Protein AF-A0A1G6KXK1-F1 (afdb_monomer_lite)

Radius of gyration: 16.52 Å; chains: 1; bounding box: 43×28×45 Å

Sequence (69 aa):
MEVNRDVTRRDILYGVLKRMDEVIDSISNTVSTKDFLVRDIIYDLDRLEEAKLALVAVLEDMQQEESKN

Organism: NCBI:txid40841

Foldseek 3Di:
DPPPDPCDPLNVLVVVLVVLVVVLVVLVVVLVVDPPPNPVSVVVSVVSVVVSVVSVVVSVVVVVVVVVD

Secondary structure (DSSP, 8-state):
--------HHHHHHHHHHHHHHHHHHHHHHHTT-TTSHHHHHHHHHHHHHHHHHHHHHHHHHHHHHHH-

pLDDT: mean 82.43, std 12.42, range [45.16, 93.88]

Structure (mmCIF, N/CA/C/O backbone):
data_AF-A0A1G6KXK1-F1
#
_entry.id   AF-A0A1G6KXK1-F1
#
loop_
_atom_site.group_PDB
_atom_site.id
_atom_site.type_symbol
_atom_site.label_atom_id
_atom_site.label_alt_id
_atom_site.label_comp_id
_atom_site.label_asym_id
_atom_site.label_entity_id
_atom_site.label_seq_id
_atom_site.pdbx_PDB_ins_code
_atom_site.Cartn_x
_atom_site.Cartn_y
_atom_site.Cartn_z
_atom_site.occupancy
_atom_site.B_iso_or_equiv
_atom_site.auth_seq_id
_atom_site.auth_comp_id
_atom_site.auth_asym_id
_atom_site.auth_atom_id
_atom_site.pdbx_PDB_model_num
ATOM 1 N N . MET A 1 1 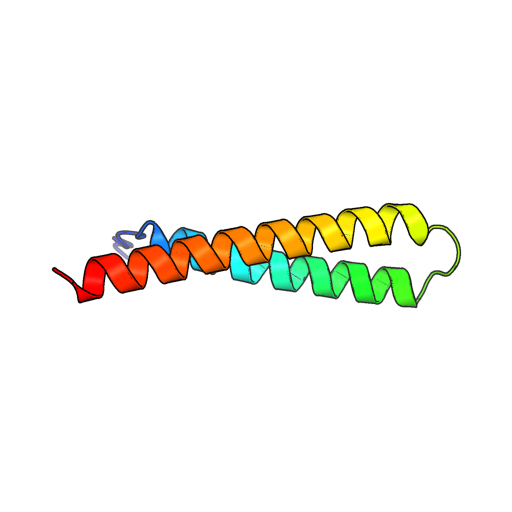? -25.208 -20.563 -0.562 1.00 45.16 1 MET A N 1
ATOM 2 C CA . MET A 1 1 ? -24.160 -20.183 0.405 1.00 45.16 1 MET A CA 1
ATOM 3 C C . MET A 1 1 ? -24.404 -18.737 0.760 1.00 45.16 1 MET A C 1
ATOM 5 O O . MET A 1 1 ? -24.248 -17.889 -0.108 1.00 45.16 1 MET A O 1
ATOM 9 N N . GLU A 1 2 ? -24.865 -18.462 1.975 1.00 47.75 2 GLU A N 1
ATOM 10 C CA . GLU A 1 2 ? -24.886 -17.090 2.477 1.00 47.75 2 GLU A CA 1
ATOM 11 C C . GLU A 1 2 ? -23.438 -16.668 2.727 1.00 47.75 2 GLU A C 1
ATOM 13 O O . GLU A 1 2 ? -22.780 -17.173 3.633 1.00 47.75 2 GLU A O 1
ATOM 18 N N . VAL A 1 3 ? -22.908 -15.788 1.877 1.00 54.53 3 VAL A N 1
ATOM 19 C CA . VAL A 1 3 ? -21.650 -15.087 2.147 1.00 54.53 3 VAL A CA 1
ATOM 20 C C . VAL A 1 3 ? -22.030 -13.785 2.832 1.00 54.53 3 VAL A C 1
ATOM 22 O O . VAL A 1 3 ? -22.034 -12.727 2.216 1.00 54.53 3 VAL A O 1
ATOM 25 N N . ASN A 1 4 ? -22.404 -13.876 4.105 1.00 58.59 4 ASN A N 1
ATOM 26 C CA . ASN A 1 4 ? -22.453 -12.702 4.963 1.00 58.59 4 ASN A CA 1
ATOM 27 C C . ASN A 1 4 ? -21.067 -12.571 5.598 1.00 58.59 4 ASN A C 1
ATOM 29 O O . ASN A 1 4 ? -20.798 -13.109 6.670 1.00 58.59 4 ASN A O 1
ATOM 33 N N . ARG A 1 5 ? -20.128 -11.975 4.856 1.00 63.22 5 ARG A N 1
ATOM 34 C CA . ARG A 1 5 ? -18.877 -11.498 5.443 1.00 63.22 5 ARG A CA 1
ATOM 35 C C . ARG A 1 5 ? -19.059 -10.013 5.659 1.00 63.22 5 ARG A C 1
ATOM 37 O O 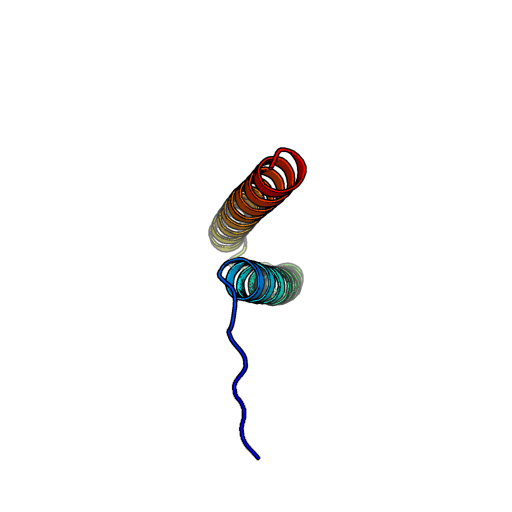. ARG A 1 5 ? -18.991 -9.255 4.695 1.00 63.22 5 ARG A O 1
ATOM 44 N N . ASP A 1 6 ? -19.284 -9.624 6.906 1.00 76.12 6 ASP A N 1
ATOM 45 C CA . ASP A 1 6 ? -19.062 -8.249 7.326 1.00 76.12 6 ASP A CA 1
ATOM 46 C C . ASP A 1 6 ? -17.575 -7.958 7.115 1.00 76.12 6 ASP A C 1
ATOM 48 O O . ASP A 1 6 ? -16.722 -8.306 7.928 1.00 76.12 6 ASP A O 1
ATOM 52 N N . VAL A 1 7 ? -17.249 -7.427 5.937 1.00 79.12 7 VAL A N 1
ATOM 53 C CA . VAL A 1 7 ? -15.894 -7.008 5.597 1.00 79.12 7 VAL A CA 1
ATOM 54 C C . VAL A 1 7 ? -15.606 -5.773 6.434 1.00 79.12 7 VAL A C 1
ATOM 56 O O . VAL A 1 7 ? -16.233 -4.726 6.252 1.00 79.12 7 VAL A O 1
ATOM 59 N N . THR A 1 8 ? -14.663 -5.884 7.361 1.00 85.50 8 THR A N 1
ATOM 60 C CA . THR A 1 8 ? -14.291 -4.753 8.205 1.00 85.50 8 THR A CA 1
ATOM 61 C C . THR A 1 8 ? -13.409 -3.779 7.427 1.00 85.50 8 THR A C 1
ATOM 63 O O . THR A 1 8 ? -12.744 -4.129 6.449 1.00 85.50 8 THR A O 1
ATOM 66 N N . ARG A 1 9 ? -13.349 -2.522 7.880 1.00 84.00 9 ARG A N 1
ATOM 67 C CA . ARG A 1 9 ? -12.446 -1.512 7.300 1.00 84.00 9 ARG A CA 1
ATOM 68 C C . ARG A 1 9 ? -10.982 -1.978 7.329 1.00 84.00 9 ARG A C 1
ATOM 70 O O . ARG A 1 9 ? -10.236 -1.716 6.392 1.00 84.00 9 ARG A O 1
ATOM 77 N N . ARG A 1 10 ? -10.608 -2.722 8.374 1.00 86.75 10 ARG A N 1
ATOM 78 C CA . ARG A 1 10 ? -9.296 -3.353 8.538 1.00 86.75 10 ARG A CA 1
ATOM 79 C C . ARG A 1 10 ? -9.044 -4.442 7.491 1.00 86.75 10 ARG A C 1
ATOM 81 O O . ARG A 1 10 ? -7.970 -4.455 6.901 1.00 86.75 10 ARG A O 1
ATOM 88 N N . ASP A 1 11 ? -10.026 -5.298 7.206 1.00 87.44 11 ASP A N 1
ATOM 89 C CA . ASP A 1 11 ? -9.898 -6.331 6.164 1.00 87.44 11 ASP A CA 1
ATOM 90 C C . ASP A 1 11 ? -9.652 -5.718 4.781 1.00 87.44 11 ASP A C 1
ATOM 92 O O . ASP A 1 11 ? -8.844 -6.224 4.000 1.00 87.44 11 ASP A O 1
ATOM 96 N N . ILE A 1 12 ? -10.313 -4.592 4.488 1.00 87.62 12 ILE A N 1
ATOM 97 C CA . ILE A 1 12 ? -10.102 -3.835 3.247 1.00 87.62 12 ILE A CA 1
ATOM 98 C C . ILE A 1 12 ? -8.669 -3.306 3.192 1.00 87.62 12 ILE A C 1
ATOM 100 O O . ILE A 1 12 ? -7.993 -3.498 2.184 1.00 87.62 12 ILE A O 1
ATOM 104 N N . LEU A 1 13 ? -8.192 -2.675 4.266 1.00 89.38 13 LEU A N 1
ATOM 105 C CA . LEU A 1 13 ? -6.847 -2.098 4.328 1.00 89.38 13 LEU A CA 1
ATOM 106 C C . LEU A 1 13 ? -5.751 -3.167 4.196 1.00 89.38 13 LEU A C 1
ATOM 108 O O . LEU A 1 13 ? -4.824 -2.978 3.412 1.00 89.38 13 LEU A O 1
ATOM 112 N N . TYR A 1 14 ? -5.890 -4.323 4.853 1.00 90.88 14 TYR A N 1
ATOM 113 C CA . TYR A 1 14 ? -4.970 -5.451 4.650 1.00 90.88 14 TYR A CA 1
ATOM 114 C C . TYR A 1 14 ? -5.010 -5.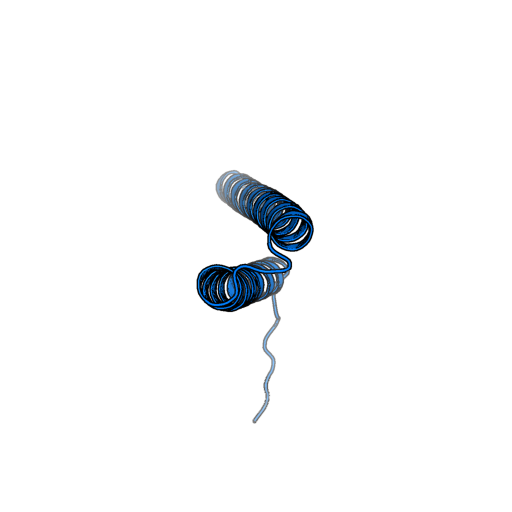991 3.217 1.00 90.88 14 TYR A C 1
ATOM 116 O O . TYR A 1 14 ? -3.968 -6.303 2.641 1.00 90.88 14 TYR A O 1
ATOM 124 N N . GLY A 1 15 ? -6.200 -6.088 2.616 1.00 90.75 15 GLY A N 1
ATOM 125 C CA . GLY A 1 15 ? -6.350 -6.509 1.224 1.00 90.75 15 GLY A CA 1
ATOM 126 C C . GLY A 1 15 ? -5.696 -5.543 0.232 1.00 90.75 15 GLY A C 1
ATOM 127 O O . GLY A 1 15 ? -5.101 -5.987 -0.751 1.00 90.75 15 GLY A O 1
ATOM 128 N N . VAL A 1 16 ? -5.779 -4.236 0.497 1.00 90.44 16 VAL A N 1
ATOM 129 C CA . VAL A 1 16 ? -5.112 -3.191 -0.293 1.00 90.44 16 VAL A CA 1
ATOM 130 C C . VAL A 1 16 ? -3.596 -3.290 -0.141 1.00 90.44 16 VAL A C 1
ATOM 132 O O . VAL A 1 16 ? -2.913 -3.376 -1.159 1.00 90.44 16 VAL A O 1
ATOM 135 N N . LEU A 1 17 ? -3.076 -3.366 1.089 1.00 92.75 17 LEU A N 1
ATOM 136 C CA . LEU A 1 17 ? -1.637 -3.497 1.352 1.00 92.75 17 LEU A CA 1
ATOM 137 C C . LEU A 1 17 ? -1.025 -4.701 0.638 1.00 92.75 17 LEU A C 1
ATOM 139 O O . LEU A 1 17 ? -0.036 -4.555 -0.073 1.00 92.75 17 LEU A O 1
ATOM 143 N N . LYS A 1 18 ? -1.671 -5.869 0.737 1.00 92.88 18 LYS A N 1
ATOM 144 C CA . LYS A 1 18 ? -1.204 -7.083 0.060 1.00 92.88 18 LYS A CA 1
ATOM 145 C C . LYS A 1 18 ? -1.064 -6.889 -1.453 1.00 92.88 18 LYS A C 1
ATOM 147 O O . LYS A 1 18 ? -0.084 -7.326 -2.044 1.00 92.88 18 LYS A O 1
ATOM 152 N N . ARG A 1 19 ? -2.044 -6.241 -2.093 1.00 92.69 19 ARG A N 1
ATOM 153 C CA . ARG A 1 19 ? -1.985 -5.976 -3.540 1.00 92.69 19 ARG A CA 1
ATOM 154 C C . ARG A 1 19 ? -0.925 -4.940 -3.896 1.00 92.69 19 ARG A C 1
ATOM 156 O O . ARG A 1 19 ? -0.372 -5.012 -4.986 1.00 92.69 19 ARG A O 1
ATOM 163 N N . MET A 1 20 ? -0.656 -3.979 -3.014 1.00 93.31 20 MET A N 1
ATOM 164 C CA . MET A 1 20 ? 0.424 -3.015 -3.223 1.00 93.31 20 MET A CA 1
ATOM 165 C C . MET A 1 20 ? 1.788 -3.704 -3.207 1.00 93.31 20 MET A C 1
ATOM 167 O O . MET A 1 20 ? 2.567 -3.450 -4.118 1.00 93.31 20 MET A O 1
ATOM 171 N N . ASP A 1 21 ? 2.039 -4.622 -2.267 1.00 91.62 21 ASP A N 1
ATOM 172 C CA . ASP A 1 21 ? 3.272 -5.424 -2.251 1.00 91.62 21 ASP A CA 1
ATOM 173 C C . ASP A 1 21 ? 3.438 -6.231 -3.549 1.00 91.62 21 ASP A C 1
ATOM 175 O O . ASP A 1 21 ? 4.473 -6.149 -4.206 1.00 91.62 21 ASP A O 1
ATOM 179 N N . GLU A 1 22 ? 2.385 -6.930 -3.992 1.00 92.81 22 GLU A N 1
ATOM 180 C CA . GLU A 1 22 ? 2.408 -7.706 -5.244 1.00 92.81 22 GLU A CA 1
ATOM 181 C C . GLU A 1 22 ? 2.741 -6.834 -6.475 1.00 92.81 22 GLU A C 1
ATOM 183 O O . GLU A 1 22 ? 3.460 -7.265 -7.382 1.00 92.81 22 GLU A O 1
ATOM 188 N N . VAL A 1 23 ? 2.232 -5.598 -6.520 1.00 91.00 23 VAL A N 1
ATOM 189 C CA . VAL A 1 23 ? 2.494 -4.649 -7.614 1.00 91.00 23 VAL A CA 1
ATOM 190 C C . VAL A 1 23 ? 3.916 -4.090 -7.547 1.00 91.00 23 VAL A C 1
ATOM 192 O O . VAL A 1 23 ? 4.589 -4.063 -8.580 1.00 91.00 23 VAL A O 1
ATOM 195 N N . ILE A 1 24 ? 4.387 -3.681 -6.364 1.00 90.06 24 ILE A N 1
ATOM 196 C CA . ILE A 1 24 ? 5.759 -3.186 -6.150 1.00 90.06 24 ILE A CA 1
ATOM 197 C C . ILE A 1 24 ? 6.768 -4.255 -6.581 1.00 90.06 24 ILE A C 1
ATOM 199 O O . ILE A 1 24 ? 7.671 -3.961 -7.372 1.00 90.06 24 ILE A O 1
ATOM 203 N N . ASP A 1 25 ? 6.574 -5.504 -6.154 1.00 89.88 25 ASP A N 1
ATOM 204 C CA . ASP A 1 25 ? 7.445 -6.628 -6.505 1.00 89.88 25 ASP A CA 1
ATOM 205 C C . ASP A 1 25 ? 7.449 -6.891 -8.018 1.00 89.88 25 ASP A C 1
ATOM 207 O O . ASP A 1 25 ? 8.504 -7.076 -8.637 1.00 89.88 25 ASP A O 1
ATOM 211 N N . SER A 1 26 ? 6.274 -6.885 -8.653 1.00 90.12 26 SER A N 1
ATOM 212 C CA . SER A 1 26 ? 6.152 -7.118 -10.095 1.00 90.12 26 SER A CA 1
ATOM 213 C C . SER A 1 26 ? 6.844 -6.031 -10.922 1.00 90.12 26 SER A C 1
ATOM 215 O O . SER A 1 26 ? 7.497 -6.334 -11.929 1.00 90.12 26 SER A O 1
ATOM 217 N N . ILE A 1 27 ? 6.693 -4.763 -10.534 1.00 85.75 27 ILE A N 1
ATOM 218 C CA . ILE A 1 27 ? 7.308 -3.636 -11.242 1.00 85.75 27 ILE A CA 1
ATOM 219 C C . ILE A 1 27 ? 8.821 -3.652 -11.010 1.00 85.75 27 ILE A C 1
ATOM 221 O O . ILE A 1 27 ? 9.570 -3.576 -11.982 1.00 85.75 27 ILE A O 1
ATOM 225 N N . SER A 1 28 ? 9.281 -3.860 -9.775 1.00 84.06 28 SER A N 1
ATOM 226 C CA . SER A 1 28 ? 10.710 -3.923 -9.434 1.00 84.06 28 SER A CA 1
ATOM 227 C C . SER A 1 28 ? 11.454 -5.000 -10.233 1.00 84.06 28 SER A C 1
ATOM 229 O O . SER A 1 28 ? 12.521 -4.738 -10.790 1.00 84.06 28 SER A O 1
ATOM 231 N N . ASN A 1 29 ? 10.855 -6.185 -10.396 1.00 83.88 29 ASN A N 1
ATOM 232 C CA . ASN A 1 29 ? 11.403 -7.264 -11.230 1.00 83.88 29 ASN A CA 1
ATOM 233 C C . ASN A 1 29 ? 11.423 -6.928 -12.735 1.00 83.88 29 ASN A C 1
ATOM 235 O O . ASN A 1 29 ? 12.286 -7.388 -13.485 1.00 83.88 29 ASN A O 1
ATOM 239 N N . THR A 1 30 ? 10.469 -6.124 -13.206 1.00 82.44 30 THR A N 1
ATOM 240 C CA . THR A 1 30 ? 10.407 -5.696 -14.613 1.00 82.44 30 THR A CA 1
ATOM 241 C C . THR A 1 30 ? 11.427 -4.596 -14.912 1.00 82.44 30 THR A C 1
ATOM 243 O O . THR A 1 30 ? 12.017 -4.573 -15.991 1.00 82.44 30 THR A O 1
ATOM 246 N N . VAL A 1 31 ? 11.652 -3.693 -13.957 1.00 76.25 31 VAL A N 1
ATOM 247 C CA . VAL A 1 31 ? 12.629 -2.603 -14.059 1.00 76.25 31 VAL A CA 1
ATOM 248 C C . VAL A 1 31 ? 14.055 -3.141 -13.986 1.00 76.25 31 VAL A C 1
ATOM 250 O O . VAL A 1 31 ? 14.884 -2.744 -14.799 1.00 76.25 31 VAL A O 1
ATOM 253 N N . SER A 1 32 ? 14.334 -4.100 -13.095 1.00 69.31 32 SER A N 1
ATOM 254 C CA . SER A 1 32 ? 15.668 -4.712 -12.973 1.00 69.31 32 SER A CA 1
ATOM 255 C C . SER A 1 32 ? 16.120 -5.466 -14.230 1.00 69.31 32 SER A C 1
ATOM 257 O O . SER A 1 32 ? 17.311 -5.698 -14.415 1.00 69.31 32 SER A O 1
ATOM 259 N N . THR A 1 33 ? 15.184 -5.842 -15.106 1.00 68.81 33 THR A N 1
ATOM 260 C CA . THR A 1 33 ? 15.455 -6.603 -16.334 1.00 68.81 33 THR A CA 1
ATOM 261 C C . THR A 1 33 ? 15.508 -5.742 -17.599 1.00 68.81 33 THR A C 1
ATOM 263 O O . THR A 1 33 ? 15.893 -6.248 -18.655 1.00 68.81 33 THR A O 1
ATOM 266 N N . LYS A 1 34 ? 15.124 -4.457 -17.538 1.00 63.88 34 LYS A N 1
ATOM 267 C CA . LYS A 1 34 ? 15.022 -3.565 -18.706 1.00 63.88 34 LYS A CA 1
ATOM 268 C C . LYS A 1 34 ? 15.651 -2.197 -18.417 1.00 63.88 34 LYS A C 1
ATOM 270 O O . LYS A 1 34 ? 14.978 -1.269 -17.984 1.00 63.88 34 LYS A O 1
ATOM 275 N N . ASP A 1 35 ? 16.927 -2.054 -18.766 1.00 63.91 35 ASP A N 1
ATOM 276 C CA . ASP A 1 35 ? 17.790 -0.898 -18.452 1.00 63.91 35 ASP A CA 1
ATOM 277 C C . ASP A 1 35 ? 17.362 0.482 -19.010 1.00 63.91 35 ASP A C 1
ATOM 279 O O . ASP A 1 35 ? 17.987 1.490 -18.690 1.00 63.91 35 ASP A O 1
ATOM 283 N N . PHE A 1 36 ? 16.331 0.591 -19.859 1.00 56.34 36 PHE A N 1
ATOM 284 C CA . PHE A 1 36 ? 16.176 1.778 -20.719 1.00 56.34 36 PHE A CA 1
ATOM 285 C C . PHE A 1 36 ? 15.148 2.845 -20.271 1.00 56.34 36 PHE A C 1
ATOM 287 O O . PHE A 1 36 ? 15.119 3.921 -20.858 1.00 56.34 36 PHE A O 1
ATOM 294 N N . LEU A 1 37 ? 14.326 2.626 -19.233 1.00 62.09 37 LEU A N 1
ATOM 295 C CA . LEU A 1 37 ? 13.315 3.612 -18.763 1.00 62.09 37 LEU A CA 1
ATOM 296 C C . LEU A 1 37 ? 13.173 3.649 -17.226 1.00 62.09 37 LEU A C 1
ATOM 298 O O . LEU A 1 37 ? 12.084 3.752 -16.675 1.00 62.09 37 LEU A O 1
ATOM 302 N N . VAL A 1 38 ? 14.294 3.524 -16.519 1.00 69.56 38 VAL A N 1
ATOM 303 C CA . VAL A 1 38 ? 14.319 3.159 -15.093 1.00 69.56 38 VAL A CA 1
ATOM 304 C C . VAL A 1 38 ? 13.963 4.317 -14.145 1.00 69.56 38 VAL A C 1
ATOM 306 O O . VAL A 1 38 ? 13.390 4.086 -13.087 1.00 69.56 38 VAL A O 1
ATOM 309 N N . ARG A 1 39 ? 14.262 5.574 -14.499 1.00 73.25 39 ARG A N 1
ATOM 310 C CA . ARG A 1 39 ? 14.214 6.683 -13.526 1.00 73.25 39 ARG A CA 1
ATOM 311 C C . ARG A 1 39 ? 12.800 7.078 -13.091 1.00 73.25 39 ARG A C 1
ATOM 313 O O . ARG A 1 39 ? 12.568 7.219 -11.896 1.00 73.25 39 ARG A O 1
ATOM 320 N N . ASP A 1 40 ? 11.881 7.232 -14.042 1.00 76.69 40 ASP A N 1
ATOM 321 C CA . ASP A 1 40 ? 10.497 7.626 -13.740 1.00 76.69 40 ASP A CA 1
ATOM 322 C C . ASP A 1 40 ? 9.752 6.491 -13.024 1.00 76.69 40 ASP A C 1
ATOM 324 O O . ASP A 1 40 ? 8.987 6.733 -12.097 1.00 76.69 40 ASP A O 1
ATOM 328 N N . ILE A 1 41 ? 10.059 5.238 -13.377 1.00 81.06 41 ILE A N 1
ATOM 329 C CA . ILE A 1 41 ? 9.453 4.067 -12.737 1.00 81.06 41 ILE A CA 1
ATOM 330 C C . ILE A 1 41 ? 9.975 3.881 -11.306 1.00 81.06 41 ILE A C 1
ATOM 332 O O . ILE A 1 41 ? 9.190 3.544 -10.427 1.00 81.06 41 ILE A O 1
ATOM 336 N N . ILE A 1 42 ? 11.266 4.126 -11.045 1.00 79.00 42 ILE A N 1
ATOM 337 C CA . ILE A 1 42 ? 11.796 4.133 -9.670 1.00 79.00 42 ILE A CA 1
ATOM 338 C C . ILE A 1 42 ? 11.099 5.210 -8.836 1.00 79.00 42 ILE A C 1
ATOM 340 O O . ILE A 1 42 ? 10.691 4.936 -7.715 1.00 79.00 42 ILE A O 1
ATOM 344 N N . TYR A 1 43 ? 10.903 6.409 -9.391 1.00 83.25 43 TYR A N 1
ATOM 345 C CA . TYR A 1 43 ? 10.193 7.473 -8.684 1.00 83.25 43 TYR A CA 1
ATOM 346 C C . TYR A 1 43 ? 8.745 7.084 -8.343 1.00 83.25 43 TYR A C 1
ATOM 348 O O . TYR A 1 43 ? 8.286 7.313 -7.225 1.00 83.25 43 TYR A O 1
ATOM 356 N N . ASP A 1 44 ? 8.026 6.463 -9.279 1.00 86.25 44 ASP A N 1
ATOM 357 C CA . ASP A 1 44 ? 6.664 5.984 -9.031 1.00 86.25 44 ASP A CA 1
ATOM 358 C C . ASP A 1 44 ? 6.621 4.810 -8.034 1.00 86.25 44 ASP A C 1
ATOM 360 O O . ASP A 1 44 ? 5.684 4.724 -7.236 1.00 86.25 44 ASP A O 1
ATOM 364 N N . LEU A 1 45 ? 7.637 3.937 -8.032 1.00 87.62 45 LEU A N 1
ATOM 365 C CA . LEU A 1 45 ? 7.804 2.865 -7.045 1.00 87.62 45 LEU A CA 1
ATOM 366 C C . LEU A 1 45 ? 8.016 3.418 -5.633 1.00 87.62 45 LEU A C 1
ATOM 368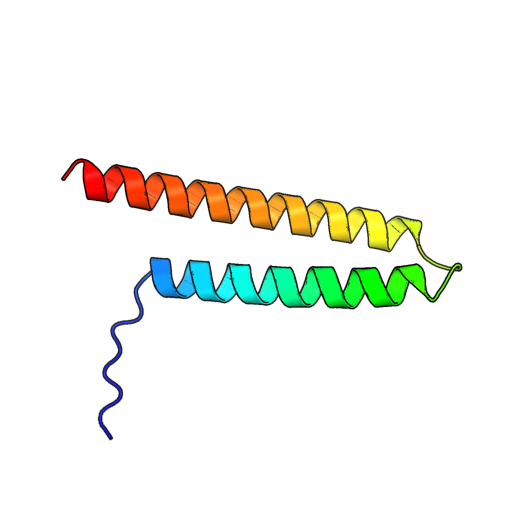 O O . LEU A 1 45 ? 7.316 2.992 -4.717 1.00 87.62 45 LEU A O 1
ATOM 372 N N . ASP A 1 46 ? 8.906 4.398 -5.464 1.00 88.62 46 ASP A N 1
ATOM 373 C CA . ASP A 1 46 ? 9.162 5.033 -4.165 1.00 88.62 46 ASP A CA 1
ATOM 374 C C . ASP A 1 46 ? 7.875 5.649 -3.594 1.00 88.62 46 ASP A C 1
ATOM 376 O O . ASP A 1 46 ? 7.541 5.459 -2.425 1.00 88.62 46 ASP A O 1
ATOM 380 N N . ARG A 1 47 ? 7.076 6.317 -4.434 1.00 90.81 47 ARG A N 1
ATOM 381 C CA . ARG A 1 47 ? 5.778 6.878 -4.017 1.00 90.81 47 ARG A CA 1
ATOM 382 C C . ARG A 1 47 ? 4.760 5.808 -3.635 1.00 90.81 47 ARG A C 1
ATOM 384 O O . ARG A 1 47 ? 3.916 6.041 -2.767 1.00 90.81 47 ARG A O 1
ATOM 391 N N . LEU A 1 48 ? 4.800 4.651 -4.292 1.00 90.69 48 LEU A N 1
ATOM 392 C CA . LEU A 1 48 ? 3.934 3.523 -3.963 1.00 90.69 48 LEU A CA 1
ATOM 393 C C . LEU 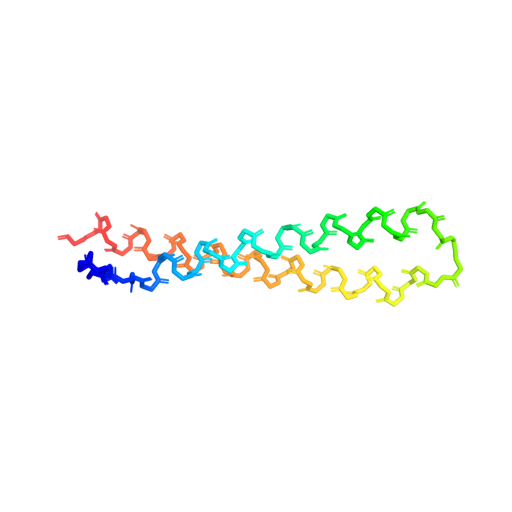A 1 48 ? 4.341 2.889 -2.622 1.00 90.69 48 LEU A C 1
ATOM 395 O O . LEU A 1 48 ? 3.467 2.543 -1.824 1.00 90.69 48 LEU A O 1
ATOM 399 N N . GLU A 1 49 ? 5.643 2.818 -2.342 1.00 91.94 49 GLU A N 1
ATOM 400 C CA . GLU A 1 49 ? 6.207 2.403 -1.053 1.00 91.94 49 GLU A CA 1
ATOM 401 C C . GLU A 1 49 ? 5.802 3.376 0.072 1.00 91.94 49 GLU A C 1
ATOM 403 O O . GLU A 1 49 ? 5.334 2.950 1.128 1.00 91.94 49 GLU A O 1
ATOM 408 N N . GLU A 1 50 ? 5.878 4.690 -0.163 1.00 93.88 50 GLU A N 1
ATOM 409 C CA . GLU A 1 50 ? 5.420 5.716 0.786 1.00 93.88 50 GLU A CA 1
ATOM 410 C C . GLU A 1 50 ? 3.926 5.576 1.108 1.00 93.88 50 GLU A C 1
ATOM 412 O O . GLU A 1 50 ? 3.521 5.607 2.274 1.00 93.88 50 GLU A O 1
ATOM 417 N N . ALA A 1 51 ? 3.091 5.374 0.084 1.00 92.19 51 ALA A N 1
ATOM 418 C CA . ALA A 1 51 ? 1.661 5.144 0.272 1.00 92.19 51 ALA A CA 1
ATOM 419 C C . ALA A 1 51 ? 1.388 3.862 1.078 1.00 92.19 51 ALA A C 1
ATOM 421 O O . ALA A 1 51 ? 0.470 3.835 1.903 1.00 92.19 51 ALA A O 1
ATOM 422 N N . LYS A 1 52 ? 2.201 2.814 0.881 1.00 93.56 52 LYS A N 1
ATOM 423 C CA . LYS A 1 52 ? 2.128 1.573 1.661 1.00 93.56 52 LYS A CA 1
ATOM 424 C C . LYS A 1 52 ? 2.426 1.836 3.135 1.00 93.56 52 LYS A C 1
ATOM 426 O O . LYS A 1 52 ? 1.652 1.424 3.996 1.00 93.56 52 LYS A O 1
ATOM 431 N N . LEU A 1 53 ? 3.507 2.557 3.429 1.00 93.88 53 LEU A N 1
ATOM 432 C CA . LEU A 1 53 ? 3.895 2.902 4.800 1.00 93.88 53 LEU A CA 1
ATOM 433 C C . LEU A 1 53 ? 2.818 3.729 5.511 1.00 93.88 53 LEU A C 1
ATOM 435 O O . LEU A 1 53 ? 2.505 3.461 6.670 1.00 93.88 53 LEU A O 1
ATOM 439 N N . ALA A 1 54 ? 2.193 4.679 4.812 1.00 93.44 54 ALA A N 1
ATOM 440 C CA . ALA A 1 54 ? 1.085 5.454 5.366 1.00 93.44 54 ALA A CA 1
ATOM 441 C C . ALA A 1 54 ? -0.120 4.568 5.741 1.00 93.44 54 ALA A C 1
ATOM 443 O O . ALA A 1 54 ? -0.730 4.761 6.791 1.00 93.44 54 ALA A O 1
ATOM 444 N N . LEU A 1 55 ? -0.451 3.569 4.917 1.00 91.12 55 LEU A N 1
ATOM 445 C CA . LEU A 1 55 ? -1.528 2.615 5.208 1.00 91.12 55 LEU A CA 1
ATOM 446 C C . LEU A 1 55 ? -1.191 1.678 6.378 1.00 91.12 55 LEU A C 1
ATOM 448 O O . LEU A 1 55 ? -2.084 1.349 7.160 1.00 91.12 55 LEU A O 1
ATOM 452 N N . VAL A 1 56 ? 0.075 1.274 6.522 1.00 93.75 56 VAL A N 1
ATOM 453 C CA . VAL A 1 56 ? 0.549 0.511 7.689 1.00 93.75 56 VAL A CA 1
ATOM 454 C C . VAL A 1 56 ? 0.370 1.328 8.967 1.00 93.75 56 VAL A C 1
ATOM 456 O O . VAL A 1 56 ? -0.221 0.822 9.916 1.00 93.75 56 VAL A O 1
ATOM 459 N N . ALA A 1 57 ? 0.776 2.601 8.970 1.00 92.62 57 ALA A N 1
ATOM 460 C CA . ALA A 1 57 ? 0.606 3.479 10.128 1.00 92.62 57 ALA A CA 1
ATOM 461 C C . ALA A 1 57 ? -0.872 3.616 10.541 1.00 92.62 57 ALA A C 1
ATOM 463 O O . ALA A 1 57 ? -1.202 3.493 11.716 1.00 92.62 57 ALA A O 1
ATOM 464 N N . VAL A 1 58 ? -1.786 3.767 9.574 1.00 91.69 58 VAL A N 1
ATOM 465 C CA . VAL A 1 58 ? -3.235 3.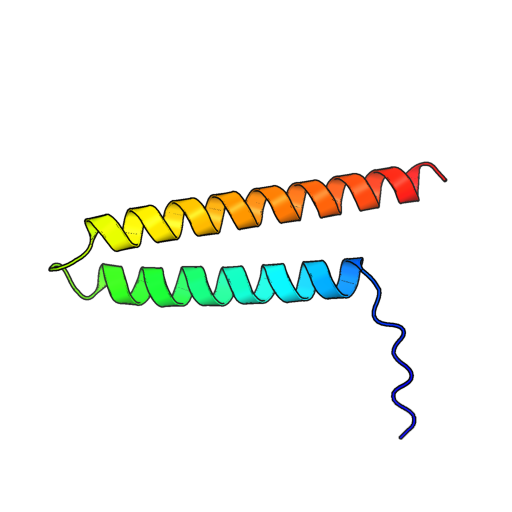800 9.853 1.00 91.69 58 VAL A CA 1
ATOM 466 C C . VAL A 1 58 ? -3.719 2.502 10.509 1.00 91.69 58 VAL A C 1
ATOM 468 O O . VAL A 1 58 ? -4.549 2.541 11.416 1.00 91.69 58 VAL A O 1
ATOM 471 N N . LEU A 1 59 ? -3.222 1.343 10.070 1.00 91.81 59 LEU A N 1
ATOM 472 C CA . LEU A 1 59 ? -3.581 0.060 10.680 1.00 91.81 59 LEU A CA 1
ATOM 473 C C . LEU A 1 59 ? -3.038 -0.088 12.104 1.00 91.81 59 LEU A C 1
ATOM 475 O O . LEU A 1 59 ? -3.746 -0.619 12.964 1.00 91.81 59 LEU A O 1
ATOM 479 N N . GLU A 1 60 ? -1.814 0.374 12.351 1.00 91.25 60 GLU A N 1
ATOM 480 C CA . GLU A 1 60 ? -1.208 0.385 13.683 1.00 91.25 60 GLU A CA 1
ATOM 481 C C . GLU A 1 60 ? -1.988 1.294 14.639 1.00 91.25 60 GLU A C 1
ATOM 483 O O . GLU A 1 60 ? -2.308 0.874 15.753 1.00 91.25 60 GLU A O 1
ATOM 488 N N . ASP A 1 61 ? -2.379 2.488 14.190 1.00 92.50 61 ASP A N 1
ATOM 489 C CA . ASP A 1 61 ? -3.215 3.412 14.962 1.00 92.50 61 ASP A CA 1
ATOM 490 C C . ASP A 1 61 ? -4.567 2.773 15.308 1.00 92.50 61 ASP A C 1
ATOM 492 O O . ASP A 1 61 ? -4.962 2.745 16.476 1.00 92.50 61 ASP A O 1
ATOM 496 N N . MET A 1 62 ? -5.235 2.150 14.329 1.00 89.06 62 MET A N 1
ATOM 497 C CA . MET A 1 62 ? -6.483 1.410 14.563 1.00 89.06 62 MET A CA 1
ATOM 498 C C . MET A 1 62 ? -6.306 0.273 15.583 1.00 89.06 62 MET A C 1
ATOM 500 O O . MET A 1 62 ? -7.191 0.026 16.400 1.00 89.06 62 MET A O 1
ATOM 504 N N . GLN A 1 63 ? -5.180 -0.448 15.550 1.00 87.38 63 GLN A N 1
ATOM 505 C CA . GLN A 1 63 ? -4.880 -1.499 16.529 1.00 87.38 63 GLN A CA 1
ATOM 506 C C . GLN A 1 63 ? -4.669 -0.928 17.939 1.00 87.38 63 GLN A C 1
ATOM 508 O O . GLN A 1 63 ? -5.116 -1.525 18.923 1.00 87.38 63 GLN A O 1
ATOM 513 N N . GLN A 1 64 ? -4.002 0.220 18.057 1.00 89.25 64 GLN A N 1
ATOM 514 C CA . GLN A 1 64 ? -3.791 0.882 19.343 1.00 89.25 64 GLN A CA 1
ATOM 515 C C . GLN A 1 64 ? -5.084 1.449 19.931 1.00 89.25 64 GLN A C 1
ATOM 517 O O . GLN A 1 64 ? -5.266 1.384 21.147 1.00 89.25 64 GLN A O 1
ATOM 522 N N . GLU A 1 65 ? -5.970 2.000 19.103 1.00 89.00 65 GLU A N 1
ATOM 523 C CA . GLU A 1 65 ? -7.284 2.494 19.528 1.00 89.00 65 GLU A CA 1
ATOM 524 C C . GLU A 1 65 ? -8.172 1.362 20.054 1.00 89.00 65 GLU A C 1
ATOM 526 O O . GLU A 1 65 ? -8.773 1.499 21.118 1.00 89.00 65 GLU A O 1
ATOM 531 N N . GLU A 1 66 ? -8.201 0.217 19.369 1.00 83.81 66 GLU A N 1
ATOM 532 C CA . GLU A 1 66 ? -8.940 -0.961 19.837 1.00 83.81 66 GLU A CA 1
ATOM 533 C C . GLU A 1 66 ? -8.354 -1.566 21.115 1.00 83.81 66 GLU A C 1
ATOM 535 O O . GLU A 1 66 ? -9.100 -2.080 21.935 1.00 83.81 66 GLU A O 1
ATOM 540 N N . SER A 1 67 ? -7.036 -1.492 21.313 1.00 79.81 67 SER A N 1
ATOM 541 C CA . SER A 1 67 ? -6.386 -2.017 22.526 1.00 79.81 67 SER A CA 1
ATOM 542 C C . SER A 1 67 ? -6.605 -1.137 23.767 1.00 79.81 67 SER A C 1
ATOM 544 O O . SER A 1 67 ? -6.275 -1.555 24.877 1.00 79.81 67 SER A O 1
ATOM 546 N N . LYS A 1 68 ? -7.090 0.101 23.592 1.00 72.56 68 LYS A N 1
ATOM 547 C CA . LYS A 1 68 ? -7.351 1.075 24.669 1.00 72.56 68 LYS A CA 1
ATOM 548 C C . LYS A 1 68 ? -8.828 1.139 25.087 1.00 72.56 68 LYS A C 1
ATOM 550 O O . LYS A 1 68 ? -9.113 1.785 26.096 1.00 72.56 68 LYS A O 1
ATOM 555 N N . ASN A 1 69 ? -9.724 0.502 24.332 1.00 55.03 69 ASN A N 1
ATOM 556 C CA . ASN A 1 69 ? -11.161 0.383 24.610 1.00 55.03 69 ASN A CA 1
ATOM 557 C C . ASN A 1 69 ? -11.512 -1.006 25.150 1.00 55.03 69 ASN A C 1
ATOM 559 O O . ASN A 1 69 ? -12.516 -1.089 25.891 1.00 55.03 69 ASN A O 1
#